Protein AF-A0AAX6NE74-F1 (afdb_monomer)

Solvent-accessible surface area (backbone atoms only — not comparable to full-atom values): 9054 Å² total; per-residue (Å²): 113,66,72,62,54,36,53,48,28,47,52,50,18,50,50,33,46,47,48,43,52,48,53,53,50,52,51,51,54,47,61,71,44,94,46,81,65,32,65,40,52,70,29,72,62,28,43,50,25,48,53,52,26,45,53,45,34,50,52,53,17,51,52,27,43,52,52,28,57,32,45,74,70,74,45,85,70,77,77,57,67,75,60,45,50,53,51,51,49,49,56,52,52,49,50,53,50,49,53,52,49,53,53,53,50,52,52,31,62,78,67,67,46,84,44,45,64,64,25,48,55,40,38,51,50,28,48,52,50,45,40,27,49,61,45,32,48,72,74,84,66,48,78,64,54,47,49,50,41,73,71,77,68,63,82,47,64,8,71,56,26,51,54,52,68,71,50,88,124

Foldseek 3Di:
DLVVQLVVLVCQLVVLVVVLVVLVVVLVVVCVPPDPVVVLCPDPLNVLLSVLLSLLSVVSSVVSVQCSVCSVVVHPDFDDLVVLVVVVVVLVVSVVSLVVSVVVLVVCVVVVPPSSVSSVVSNVNSVVSSCCAAFFPPPDCDPVSVVVCVPDDDTDGHPSNVSNVPNPD

Secondary structure (DSSP, 8-state):
-HHHHHHHHHHHHHHHHHHHHHHHHHHHHHHHS-STHHHHHTSHHHHHHHHHHHHHHHHHHHHHHHHHHHHHTT--SPPPHHHHHHHHHHHHHHHHHHHHHHHHHHHHHHTT-TTHHHHHHHHHHHHHHHHHHHTB--S---HHHHHHIIIII-SPBPHHHHHHHTS--

Sequence (169 aa):
MRKKIEKKYYRLFTGELSATIVFAAIWIMFLMRKSEINAFLTSYYSVYAFVLLEFVLLQGSLYWYLKLKQARKNSFSKLPDSTLRVFNIYKKLNLILFIIGAILLIIQVVTLRTEIFWYTMIYIFALIEYVNYFYIRLSYLSPEEMKEFRQLKGFKASKLAKELKDLKL

Structure (mmCIF, N/CA/C/O backbone):
data_AF-A0AAX6NE74-F1
#
_entry.id   AF-A0AAX6NE74-F1
#
loop_
_atom_site.group_PDB
_atom_site.id
_atom_site.type_symbol
_atom_site.label_atom_id
_atom_site.label_alt_id
_atom_site.label_comp_id
_atom_site.label_asym_id
_atom_site.label_entity_id
_atom_site.label_seq_id
_atom_site.pdbx_PDB_ins_code
_atom_site.Cartn_x
_atom_site.Cartn_y
_atom_site.Cartn_z
_atom_site.occupancy
_atom_site.B_iso_or_equiv
_atom_site.auth_seq_id
_atom_site.auth_comp_id
_atom_site.auth_asym_id
_atom_site.auth_atom_id
_atom_site.pdbx_PDB_model_num
ATOM 1 N N . MET A 1 1 ? -9.115 3.139 29.611 1.00 68.31 1 MET A N 1
ATOM 2 C CA . MET A 1 1 ? -8.918 2.379 28.348 1.00 68.31 1 MET A CA 1
ATOM 3 C C . MET A 1 1 ? -8.946 3.263 27.094 1.00 68.31 1 MET A C 1
ATOM 5 O O . MET A 1 1 ? -7.992 3.201 26.327 1.00 68.31 1 MET A O 1
ATOM 9 N N . ARG A 1 2 ? -9.940 4.154 26.920 1.00 75.31 2 ARG A N 1
ATOM 10 C CA . ARG A 1 2 ? -10.052 5.096 25.778 1.00 75.31 2 ARG A CA 1
ATOM 11 C C . ARG A 1 2 ? -8.763 5.838 25.406 1.00 75.31 2 ARG A C 1
AT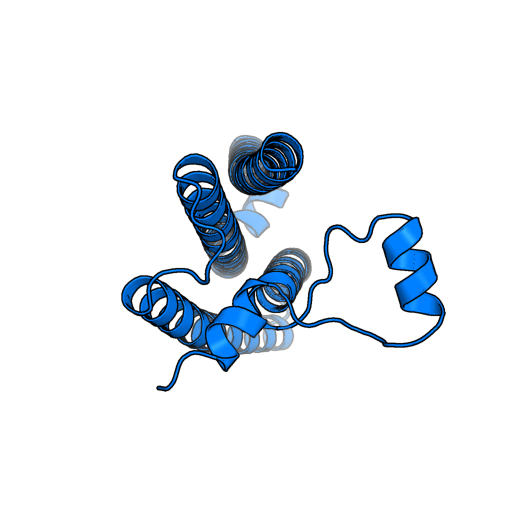OM 13 O O . ARG A 1 2 ? -8.309 5.713 24.278 1.00 75.31 2 ARG A O 1
ATOM 20 N N . LYS A 1 3 ? -8.141 6.547 26.360 1.00 80.75 3 LYS A N 1
ATOM 21 C CA . LYS A 1 3 ? -6.911 7.333 26.121 1.00 80.75 3 LYS A CA 1
ATOM 22 C C . LYS A 1 3 ? -5.758 6.490 25.545 1.00 80.75 3 LYS A C 1
ATOM 24 O O . LYS A 1 3 ? -4.987 6.986 24.732 1.00 80.75 3 LYS A O 1
ATOM 29 N N . LYS A 1 4 ? -5.653 5.206 25.925 1.00 84.19 4 LYS A N 1
ATOM 30 C CA . LYS A 1 4 ? -4.637 4.282 25.383 1.00 84.19 4 LYS A CA 1
ATOM 31 C C . LYS A 1 4 ? -4.933 3.920 23.919 1.00 84.19 4 LYS A C 1
ATOM 33 O O . LYS A 1 4 ? -4.018 3.927 23.101 1.00 84.19 4 LYS A O 1
ATOM 38 N N . ILE A 1 5 ? -6.199 3.647 23.585 1.00 84.38 5 ILE A N 1
ATOM 39 C CA . ILE A 1 5 ? -6.641 3.329 22.214 1.00 84.38 5 ILE A CA 1
ATOM 40 C C . ILE A 1 5 ? -6.489 4.544 21.297 1.00 84.38 5 ILE A C 1
ATOM 42 O O . ILE A 1 5 ? -5.950 4.418 20.202 1.00 84.38 5 ILE A O 1
ATOM 46 N N . GLU A 1 6 ? -6.902 5.721 21.762 1.00 87.38 6 GLU A N 1
ATOM 47 C CA . GLU A 1 6 ? -6.758 6.970 21.016 1.00 87.38 6 GLU A CA 1
ATOM 48 C C . GLU A 1 6 ? -5.285 7.269 20.714 1.00 87.38 6 GLU A C 1
ATOM 50 O O . GLU A 1 6 ? -4.929 7.494 19.561 1.00 87.38 6 GLU A O 1
ATOM 55 N N . LYS A 1 7 ? -4.403 7.167 21.721 1.00 87.44 7 LYS A N 1
ATOM 56 C CA . LYS A 1 7 ? -2.953 7.337 21.536 1.00 87.44 7 LYS A CA 1
ATOM 57 C C . LYS A 1 7 ? -2.381 6.328 20.536 1.00 87.44 7 LYS A C 1
ATOM 59 O O . LYS A 1 7 ? -1.498 6.683 19.760 1.00 87.44 7 LYS A O 1
ATOM 64 N N . LYS A 1 8 ? -2.880 5.085 20.535 1.00 87.94 8 LYS A N 1
ATOM 65 C CA . LYS A 1 8 ? -2.491 4.066 19.549 1.00 87.94 8 LYS A CA 1
ATOM 66 C C . LYS A 1 8 ? -2.921 4.472 18.137 1.00 87.94 8 LYS A C 1
ATOM 68 O O . LYS A 1 8 ? -2.074 4.487 17.258 1.00 87.94 8 LYS A O 1
ATOM 73 N N . TYR A 1 9 ? -4.187 4.830 17.916 1.00 89.94 9 TYR A N 1
ATOM 74 C CA . TYR A 1 9 ? -4.662 5.233 16.583 1.00 89.94 9 TYR A CA 1
ATOM 75 C C . TYR A 1 9 ? -4.017 6.518 16.086 1.00 89.94 9 TYR A C 1
ATOM 77 O O . TYR A 1 9 ? -3.717 6.607 14.904 1.00 89.94 9 TYR A O 1
ATOM 85 N N . TYR A 1 10 ? -3.737 7.465 16.981 1.00 89.25 10 TYR A N 1
ATOM 86 C CA . TYR A 1 10 ? -2.978 8.661 16.642 1.00 89.25 10 TYR A CA 1
ATOM 87 C C . TYR A 1 10 ? -1.584 8.305 16.128 1.00 89.25 10 TYR A C 1
ATOM 89 O O . TYR A 1 10 ? -1.230 8.729 15.040 1.00 89.25 10 TYR A O 1
ATOM 97 N N . ARG A 1 11 ? -0.835 7.464 16.858 1.00 90.12 11 ARG A N 1
ATOM 98 C CA . ARG A 1 11 ? 0.502 7.011 16.439 1.00 90.12 11 ARG A CA 1
ATOM 99 C C . ARG A 1 11 ? 0.492 6.289 15.097 1.00 90.12 11 ARG A C 1
ATOM 101 O O . ARG A 1 11 ? 1.399 6.506 14.305 1.00 90.12 11 ARG A O 1
ATOM 108 N N . LEU A 1 12 ? -0.508 5.438 14.866 1.00 90.00 12 LEU A N 1
ATOM 109 C CA . LEU A 1 12 ? -0.671 4.732 13.594 1.00 90.00 12 LEU A CA 1
ATOM 110 C C . LEU A 1 12 ? -0.930 5.732 12.467 1.00 90.00 12 LEU A C 1
ATOM 112 O O . LEU A 1 12 ? -0.141 5.808 11.541 1.00 90.00 12 LEU A O 1
ATOM 116 N N . PHE A 1 13 ? -1.952 6.579 12.606 1.00 89.69 13 PHE A N 1
ATOM 117 C CA . PHE A 1 13 ? -2.263 7.621 11.628 1.00 89.69 13 PHE A CA 1
ATOM 118 C C . PHE A 1 13 ? -1.052 8.503 11.298 1.00 89.69 13 PHE A C 1
ATOM 120 O O . PHE A 1 13 ? -0.722 8.681 10.130 1.00 89.69 13 PHE A O 1
ATOM 127 N N . THR A 1 14 ? -0.368 9.030 12.317 1.00 90.25 14 THR A N 1
ATOM 128 C CA . THR A 1 14 ? 0.804 9.881 12.098 1.00 90.25 14 THR A CA 1
ATOM 129 C C . THR A 1 14 ? 1.960 9.107 11.488 1.00 90.25 14 THR A C 1
ATOM 131 O O . THR A 1 14 ? 2.665 9.672 10.673 1.00 90.25 14 THR A O 1
ATOM 134 N N . GLY A 1 15 ? 2.156 7.836 11.849 1.00 90.00 15 GLY A N 1
ATOM 135 C CA . GLY A 1 15 ? 3.217 7.009 11.276 1.00 90.00 15 GLY A CA 1
ATOM 136 C C . GLY A 1 15 ? 3.041 6.817 9.771 1.00 90.00 15 GLY A C 1
ATOM 137 O O . GLY A 1 15 ? 3.970 7.074 9.016 1.00 90.00 15 GLY A O 1
ATOM 138 N N . GLU A 1 16 ? 1.833 6.456 9.339 1.00 90.00 16 GLU A N 1
ATOM 139 C CA . GLU A 1 16 ? 1.502 6.267 7.919 1.00 90.00 16 GLU A CA 1
ATOM 140 C C . GLU A 1 16 ? 1.570 7.572 7.125 1.00 90.00 16 GLU A C 1
ATOM 142 O O . GLU A 1 16 ? 2.138 7.626 6.033 1.00 90.00 16 GLU A O 1
ATOM 147 N N . LEU A 1 17 ? 1.032 8.657 7.692 1.00 92.38 17 LEU A N 1
ATOM 148 C CA . LEU A 1 17 ? 1.112 9.973 7.070 1.00 92.38 17 LEU A CA 1
ATOM 149 C C . LEU A 1 17 ? 2.563 10.460 6.976 1.00 92.38 17 LEU A C 1
ATOM 151 O O . LEU A 1 17 ? 2.963 11.005 5.953 1.00 92.38 17 LEU A O 1
ATOM 155 N N . SER A 1 18 ? 3.365 10.250 8.020 1.00 92.62 18 SER A N 1
ATOM 156 C CA . SER A 1 18 ? 4.789 10.572 7.989 1.00 92.62 18 SER A CA 1
ATOM 157 C C . SER A 1 18 ? 5.529 9.735 6.954 1.00 92.62 18 SER A C 1
ATOM 159 O O . SER A 1 18 ? 6.353 10.299 6.249 1.00 92.62 18 SER A O 1
ATOM 161 N N . ALA A 1 19 ? 5.226 8.441 6.814 1.00 92.31 19 ALA A N 1
ATOM 162 C CA . ALA A 1 19 ? 5.829 7.598 5.784 1.00 92.31 19 ALA A CA 1
ATOM 163 C C . ALA A 1 19 ? 5.529 8.139 4.377 1.00 92.31 19 ALA A C 1
ATOM 165 O O . ALA A 1 19 ? 6.463 8.388 3.625 1.00 92.31 19 ALA A O 1
ATOM 166 N N . THR A 1 20 ? 4.257 8.429 4.088 1.00 93.69 20 THR A N 1
ATOM 167 C CA . THR A 1 20 ? 3.787 9.074 2.842 1.00 93.69 20 THR A CA 1
ATOM 168 C C . THR A 1 20 ? 4.588 10.357 2.544 1.00 93.69 20 THR A C 1
ATOM 170 O O . THR A 1 20 ? 5.187 10.531 1.488 1.00 93.69 20 THR A O 1
ATOM 173 N N . ILE A 1 21 ? 4.676 11.269 3.521 1.00 95.50 21 ILE A N 1
ATOM 174 C CA . ILE A 1 21 ? 5.378 12.551 3.349 1.00 95.50 21 ILE A CA 1
ATOM 175 C C . ILE A 1 21 ? 6.884 12.347 3.158 1.00 95.50 21 ILE A C 1
ATOM 177 O O . ILE A 1 21 ? 7.493 13.011 2.323 1.00 95.50 21 ILE A O 1
ATOM 181 N N . VAL A 1 22 ? 7.500 11.458 3.938 1.00 96.12 22 VAL A N 1
ATOM 182 C CA . VAL A 1 22 ? 8.944 11.209 3.890 1.00 96.12 22 VAL A CA 1
ATOM 183 C C . VAL A 1 22 ? 9.333 10.539 2.579 1.00 96.12 22 VAL A C 1
ATOM 185 O O . VAL A 1 22 ? 10.320 10.954 1.981 1.00 96.12 22 VAL A O 1
ATOM 188 N N . PHE A 1 23 ? 8.566 9.562 2.094 1.00 94.56 23 PHE A N 1
ATOM 189 C CA . PHE A 1 23 ? 8.828 8.935 0.801 1.00 94.56 23 PHE A CA 1
ATOM 190 C C . PHE A 1 23 ? 8.696 9.938 -0.345 1.00 94.56 23 PHE A C 1
ATOM 192 O O . PHE A 1 23 ? 9.623 10.040 -1.148 1.00 94.56 23 PHE A O 1
ATOM 199 N N . ALA A 1 24 ? 7.646 10.764 -0.362 1.00 95.12 24 ALA A N 1
ATOM 200 C CA . ALA A 1 24 ? 7.516 11.864 -1.318 1.00 95.12 24 ALA A CA 1
ATOM 201 C C . ALA A 1 24 ? 8.667 12.880 -1.235 1.00 95.12 24 ALA A C 1
ATOM 203 O O . ALA A 1 24 ? 9.231 13.262 -2.261 1.00 95.12 24 ALA A O 1
ATOM 204 N N . ALA A 1 25 ? 9.065 13.294 -0.030 1.00 94.81 25 ALA A N 1
ATOM 205 C CA . ALA A 1 25 ? 10.164 14.237 0.159 1.00 94.81 25 ALA A CA 1
ATOM 206 C C . ALA A 1 25 ? 11.505 13.654 -0.309 1.00 94.81 25 ALA A C 1
ATOM 208 O O . ALA A 1 25 ? 12.257 14.327 -1.011 1.00 94.81 25 ALA A O 1
ATOM 209 N N . ILE A 1 26 ? 11.788 12.394 0.035 1.00 92.19 26 ILE A N 1
ATOM 210 C CA . ILE A 1 26 ? 12.984 11.674 -0.410 1.00 92.19 26 ILE A CA 1
ATOM 211 C C . ILE A 1 26 ? 12.978 11.540 -1.934 1.00 92.19 26 ILE A C 1
ATOM 213 O O . ILE A 1 26 ? 13.999 11.807 -2.564 1.00 92.19 26 ILE A O 1
ATOM 217 N N . TRP A 1 27 ? 11.838 11.188 -2.534 1.00 92.25 27 TRP A N 1
ATOM 218 C CA . TRP A 1 27 ? 11.687 11.091 -3.984 1.00 92.25 27 TRP A CA 1
ATOM 219 C C . TRP A 1 27 ? 12.034 12.413 -4.670 1.00 92.25 27 TRP A C 1
ATOM 221 O O . TRP A 1 27 ? 12.902 12.450 -5.539 1.00 92.25 27 TRP A O 1
ATOM 231 N N . ILE A 1 28 ? 11.428 13.519 -4.225 1.00 91.44 28 ILE A N 1
ATOM 232 C CA . ILE A 1 28 ? 11.697 14.866 -4.749 1.00 91.44 28 ILE A CA 1
ATOM 233 C C . ILE A 1 28 ? 13.167 15.248 -4.547 1.00 91.44 28 ILE A C 1
ATOM 235 O O . ILE A 1 28 ? 13.802 15.751 -5.472 1.00 91.44 28 ILE A O 1
ATOM 239 N N . MET A 1 29 ? 13.735 14.976 -3.372 1.00 90.88 29 MET A N 1
ATOM 240 C CA . MET A 1 29 ? 15.140 15.262 -3.081 1.00 90.88 29 MET A CA 1
ATOM 241 C C . MET A 1 29 ? 16.078 14.515 -4.039 1.00 90.88 29 MET A C 1
ATOM 243 O O . MET A 1 29 ? 17.037 15.108 -4.538 1.00 90.88 29 MET A O 1
ATOM 247 N N . PHE A 1 30 ? 15.798 13.241 -4.339 1.00 87.81 30 PHE A N 1
ATOM 248 C CA . PHE A 1 30 ? 16.553 12.501 -5.347 1.00 87.81 30 PHE A CA 1
ATOM 249 C C . PHE A 1 30 ? 16.391 13.129 -6.732 1.00 87.81 30 PHE A C 1
ATOM 251 O O . PHE A 1 30 ? 17.403 13.395 -7.367 1.00 87.81 30 PHE A O 1
ATOM 258 N N . LEU A 1 31 ? 15.170 13.475 -7.154 1.00 87.75 31 LEU A N 1
ATOM 259 C CA . LEU A 1 31 ? 14.932 14.142 -8.441 1.00 87.75 31 LEU A CA 1
ATOM 260 C C . LEU A 1 31 ? 15.691 15.472 -8.585 1.00 87.75 31 LEU A C 1
ATOM 262 O O . LEU A 1 31 ? 16.179 15.790 -9.669 1.00 87.75 31 LEU A O 1
ATOM 266 N N . MET A 1 32 ? 15.829 16.244 -7.505 1.00 87.56 32 MET A N 1
ATOM 267 C CA . MET A 1 32 ? 16.594 17.498 -7.507 1.00 87.56 32 MET A CA 1
ATOM 268 C C . MET A 1 32 ? 18.105 17.268 -7.632 1.00 87.56 32 MET A C 1
ATOM 270 O O . MET A 1 32 ? 18.828 18.117 -8.159 1.00 87.56 32 MET A O 1
ATOM 274 N N . ARG A 1 33 ? 18.604 16.117 -7.174 1.00 84.31 33 ARG A N 1
ATOM 275 C CA . ARG A 1 33 ? 20.017 15.759 -7.282 1.00 84.31 33 ARG A CA 1
ATOM 276 C C . ARG A 1 33 ? 20.297 15.250 -8.689 1.00 84.31 33 ARG A C 1
ATOM 278 O O . ARG A 1 33 ? 19.961 14.113 -8.981 1.00 84.31 33 ARG A O 1
ATOM 285 N N . LYS A 1 34 ? 20.941 16.046 -9.551 1.00 70.00 34 LYS A N 1
ATOM 286 C CA . LYS A 1 34 ? 21.367 15.626 -10.905 1.00 70.00 34 LYS A CA 1
ATOM 287 C C . LYS A 1 34 ? 22.304 14.411 -10.838 1.00 70.00 34 LYS A C 1
ATOM 289 O O . LYS A 1 34 ? 23.518 14.554 -10.753 1.00 70.00 34 LYS A O 1
ATOM 294 N N . SER A 1 35 ? 21.722 13.220 -10.831 1.00 78.44 35 SER A N 1
ATOM 295 C CA . SER A 1 35 ? 22.405 11.939 -10.683 1.00 78.44 35 SER A CA 1
ATOM 296 C C . SER A 1 35 ? 21.823 10.936 -11.670 1.00 78.44 35 SER A C 1
ATOM 298 O O . SER A 1 35 ? 20.673 11.078 -12.082 1.00 78.44 35 SER A O 1
ATOM 300 N N . GLU A 1 36 ? 22.594 9.912 -12.035 1.00 76.81 36 GLU A N 1
ATOM 301 C CA . GLU A 1 36 ? 22.141 8.854 -12.954 1.00 76.81 36 GLU A CA 1
ATOM 302 C C . GLU A 1 36 ? 20.883 8.136 -12.444 1.00 76.81 36 GLU A C 1
ATOM 304 O O . GLU A 1 36 ? 20.045 7.692 -13.224 1.00 76.81 36 GLU A O 1
ATOM 309 N N . ILE A 1 37 ? 20.688 8.131 -11.121 1.00 78.56 37 ILE A N 1
ATOM 310 C CA . ILE A 1 37 ? 19.498 7.596 -10.455 1.00 78.56 37 ILE A CA 1
ATOM 311 C C . ILE A 1 37 ? 18.216 8.293 -10.933 1.00 78.56 37 ILE A C 1
ATOM 313 O O . ILE A 1 37 ? 17.166 7.654 -11.007 1.00 78.56 37 ILE A O 1
ATOM 317 N N . ASN A 1 38 ? 18.284 9.569 -11.324 1.00 82.31 38 ASN A N 1
ATOM 318 C CA . ASN A 1 38 ? 17.108 10.313 -11.770 1.00 82.31 38 ASN A CA 1
ATOM 319 C C . ASN A 1 38 ? 16.490 9.703 -13.016 1.00 82.31 38 ASN A C 1
ATOM 321 O O . ASN A 1 38 ? 15.271 9.677 -13.102 1.00 82.31 38 ASN A O 1
ATOM 325 N N . ALA A 1 39 ? 17.301 9.180 -13.939 1.00 82.62 39 ALA A N 1
ATOM 326 C CA . ALA A 1 39 ? 16.791 8.533 -15.144 1.00 82.62 39 ALA A CA 1
ATOM 327 C C . ALA A 1 39 ? 15.925 7.307 -14.802 1.00 82.62 39 ALA A C 1
ATOM 329 O O . ALA A 1 39 ? 14.901 7.072 -15.440 1.00 82.62 39 ALA A O 1
ATOM 330 N N . PHE A 1 40 ? 16.285 6.564 -13.749 1.00 84.88 40 PHE A N 1
ATOM 331 C CA . PHE A 1 40 ? 15.490 5.430 -13.278 1.00 84.88 40 PHE A CA 1
ATOM 332 C C . PHE A 1 40 ? 14.232 5.878 -12.529 1.00 84.88 40 PHE A C 1
ATOM 334 O O . PHE A 1 40 ? 13.169 5.290 -12.732 1.00 84.88 40 PHE A O 1
ATOM 341 N N . LEU A 1 41 ? 14.327 6.913 -11.686 1.00 84.69 41 LEU A N 1
ATOM 342 C CA . LEU A 1 41 ? 13.204 7.414 -10.883 1.00 84.69 41 LEU A CA 1
ATOM 343 C C . LEU A 1 41 ? 12.145 8.139 -11.721 1.00 84.69 41 LEU A C 1
ATOM 345 O O . LEU A 1 41 ? 10.961 8.014 -11.433 1.00 84.69 41 LEU A O 1
ATOM 349 N N . THR A 1 42 ? 12.535 8.873 -12.764 1.00 88.00 42 THR A N 1
ATOM 350 C CA . THR A 1 42 ? 11.587 9.573 -13.650 1.00 88.00 42 THR A CA 1
ATOM 351 C C . THR A 1 42 ? 10.964 8.668 -14.707 1.00 88.00 42 THR A C 1
ATOM 353 O O . THR A 1 42 ? 10.055 9.105 -15.413 1.00 88.00 42 THR A O 1
ATOM 356 N N . SER A 1 43 ? 11.420 7.416 -14.824 1.00 91.44 43 SER A N 1
ATOM 357 C CA . SER A 1 43 ? 10.811 6.454 -15.739 1.00 91.44 43 SER A CA 1
ATOM 358 C C . SER A 1 43 ? 9.327 6.268 -15.419 1.00 91.44 43 SER A C 1
ATOM 360 O O . SER A 1 43 ? 8.907 6.246 -14.258 1.00 91.44 43 SER A O 1
ATOM 362 N N . TYR A 1 44 ? 8.525 6.084 -16.468 1.00 92.75 44 TYR A N 1
ATOM 363 C CA . TYR A 1 44 ? 7.094 5.810 -16.341 1.00 92.75 44 TYR A CA 1
ATOM 364 C C . TYR A 1 44 ? 6.813 4.649 -15.368 1.00 92.75 44 TYR A C 1
ATOM 366 O O . TYR A 1 44 ? 5.898 4.737 -14.549 1.00 92.75 44 TYR A O 1
ATOM 374 N N . TYR A 1 45 ? 7.635 3.596 -15.414 1.00 94.69 45 TYR A N 1
ATOM 375 C CA . TYR A 1 45 ? 7.513 2.440 -14.533 1.00 94.69 45 TYR A CA 1
ATOM 376 C C . TYR A 1 45 ? 7.714 2.829 -13.066 1.00 94.69 45 TYR A C 1
ATOM 378 O O . TYR A 1 45 ? 6.837 2.584 -12.236 1.00 94.69 45 TYR A O 1
ATOM 386 N N . SER A 1 46 ? 8.844 3.451 -12.729 1.00 93.19 46 SER A N 1
ATOM 387 C CA . SER A 1 46 ? 9.163 3.817 -11.344 1.00 93.19 46 SER A CA 1
ATOM 388 C C . SER A 1 46 ? 8.153 4.804 -10.764 1.00 93.19 46 SER A C 1
ATOM 390 O O . SER A 1 46 ? 7.715 4.625 -9.629 1.00 93.19 46 SER A O 1
ATOM 392 N N . VAL A 1 47 ? 7.716 5.792 -11.555 1.00 95.56 47 VAL A N 1
ATOM 393 C CA . VAL A 1 47 ? 6.660 6.733 -11.151 1.00 95.56 47 VAL A CA 1
ATOM 394 C C . VAL A 1 47 ? 5.351 5.997 -10.879 1.00 95.56 47 VAL A C 1
ATOM 396 O O . VAL A 1 47 ? 4.700 6.268 -9.873 1.00 95.56 47 VAL A O 1
ATOM 399 N N . TYR A 1 48 ? 4.977 5.032 -11.722 1.00 97.38 48 TYR A N 1
ATOM 400 C CA . TYR A 1 48 ? 3.787 4.216 -11.500 1.00 97.38 48 TYR A CA 1
ATOM 401 C C . TYR A 1 48 ? 3.849 3.457 -10.167 1.00 97.38 48 TYR A C 1
ATOM 403 O O . TYR A 1 48 ? 2.915 3.538 -9.369 1.00 97.38 48 TYR A O 1
ATOM 411 N N . ALA A 1 49 ? 4.951 2.744 -9.906 1.00 97.12 49 ALA A N 1
ATOM 412 C CA . ALA A 1 49 ? 5.122 1.995 -8.661 1.00 97.12 49 ALA A CA 1
ATOM 413 C C . ALA A 1 49 ? 5.102 2.921 -7.437 1.00 97.12 49 ALA A C 1
ATOM 415 O O . ALA A 1 49 ? 4.479 2.594 -6.426 1.00 97.12 49 ALA A O 1
ATOM 416 N N . PHE A 1 50 ? 5.735 4.090 -7.544 1.00 96.94 50 PHE A N 1
ATOM 417 C CA . PHE A 1 50 ? 5.764 5.092 -6.485 1.00 96.94 50 PHE A CA 1
ATOM 418 C C . PHE A 1 50 ? 4.369 5.651 -6.181 1.00 96.94 50 PHE A C 1
ATOM 420 O O . PHE A 1 50 ? 3.941 5.653 -5.030 1.00 96.94 50 PHE A O 1
ATOM 427 N N . VAL A 1 51 ? 3.612 6.045 -7.208 1.00 97.62 51 VAL A N 1
ATOM 428 C CA . VAL A 1 51 ? 2.232 6.523 -7.039 1.00 97.62 51 VAL A CA 1
ATOM 429 C C . VAL A 1 51 ? 1.343 5.433 -6.440 1.00 97.62 51 VAL A C 1
ATOM 431 O O . VAL A 1 51 ? 0.519 5.729 -5.577 1.00 97.62 51 VAL A O 1
ATOM 434 N N . LEU A 1 52 ? 1.516 4.173 -6.851 1.00 98.19 52 LEU A N 1
ATOM 435 C CA . LEU A 1 52 ? 0.785 3.046 -6.272 1.00 98.19 52 LEU A CA 1
ATOM 436 C C . LEU A 1 52 ? 1.102 2.865 -4.778 1.00 98.19 52 LEU A C 1
ATOM 438 O O . LEU A 1 52 ? 0.178 2.676 -3.986 1.00 98.19 52 LEU A O 1
ATOM 442 N N . LEU A 1 53 ? 2.377 2.961 -4.385 1.00 97.81 53 LEU A N 1
ATOM 443 C CA . LEU A 1 53 ? 2.798 2.913 -2.982 1.00 97.81 53 LEU A CA 1
ATOM 444 C C . LEU A 1 53 ? 2.143 4.032 -2.161 1.00 97.81 53 LEU A C 1
ATOM 446 O O . LEU A 1 53 ? 1.471 3.752 -1.169 1.00 97.81 53 LEU A O 1
ATOM 450 N N . GLU A 1 54 ? 2.296 5.284 -2.597 1.00 97.75 54 GLU A N 1
ATOM 451 C CA . GLU A 1 54 ? 1.724 6.459 -1.927 1.00 97.75 54 GLU A CA 1
ATOM 452 C C . GLU A 1 54 ? 0.200 6.354 -1.809 1.00 97.75 54 GLU A C 1
ATOM 454 O O . GLU A 1 54 ? -0.385 6.636 -0.762 1.00 97.75 54 GLU A O 1
ATOM 459 N N . PHE A 1 55 ? -0.463 5.870 -2.861 1.00 97.75 55 PHE A N 1
ATOM 460 C CA . PHE A 1 55 ? -1.906 5.666 -2.861 1.00 97.75 55 PHE A CA 1
ATOM 461 C C . PHE A 1 55 ? -2.352 4.661 -1.790 1.00 97.75 55 PHE A C 1
ATOM 463 O O . PHE A 1 55 ? -3.332 4.910 -1.084 1.00 97.75 55 PHE A O 1
ATOM 470 N N . VAL A 1 56 ? -1.627 3.552 -1.617 1.00 96.88 56 VAL A N 1
ATOM 471 C CA . VAL A 1 56 ? -1.916 2.556 -0.573 1.00 96.88 56 VAL A CA 1
ATOM 472 C C . VAL A 1 56 ? -1.640 3.117 0.829 1.00 96.88 56 VAL A C 1
ATOM 474 O O . VAL A 1 56 ? -2.476 2.948 1.722 1.00 96.88 56 VAL A O 1
ATOM 477 N N . LEU A 1 57 ? -0.527 3.832 1.030 1.00 95.44 57 LEU A N 1
ATOM 478 C CA . LEU A 1 57 ? -0.194 4.456 2.319 1.00 95.44 57 LEU A CA 1
ATOM 479 C C . LEU A 1 57 ? -1.237 5.502 2.737 1.00 95.44 57 LEU A C 1
ATOM 481 O O . LEU A 1 57 ? -1.693 5.513 3.884 1.00 95.44 57 LEU A O 1
ATOM 485 N N . LEU A 1 58 ? -1.704 6.328 1.796 1.00 96.19 58 LEU A N 1
ATOM 486 C CA . LEU A 1 58 ? -2.769 7.303 2.036 1.00 96.19 58 LEU A CA 1
ATOM 487 C C . LEU A 1 58 ? -4.084 6.638 2.456 1.00 96.19 58 LEU A C 1
ATOM 489 O O . LEU A 1 58 ? -4.763 7.140 3.356 1.00 96.19 58 LEU A O 1
ATOM 493 N N . GLN A 1 59 ? -4.443 5.494 1.866 1.00 96.06 59 GLN A N 1
ATOM 494 C CA . GLN A 1 59 ? -5.618 4.725 2.293 1.00 96.06 59 GLN A CA 1
ATOM 495 C C . GLN A 1 59 ? -5.457 4.197 3.725 1.00 96.06 59 GLN A C 1
ATOM 497 O O . GLN A 1 59 ? -6.402 4.266 4.519 1.00 96.06 59 GLN A O 1
ATOM 502 N N . GLY A 1 60 ? -4.264 3.710 4.073 1.00 94.12 60 GLY A N 1
ATOM 503 C CA . GLY A 1 60 ? -3.921 3.280 5.426 1.00 94.12 60 GLY A CA 1
ATOM 504 C C . GLY A 1 60 ? -4.032 4.407 6.453 1.00 94.12 60 GLY A C 1
ATOM 505 O O . GLY A 1 60 ? -4.711 4.276 7.478 1.00 94.12 60 GLY A O 1
ATOM 506 N N . SER A 1 61 ? -3.444 5.557 6.129 1.00 94.25 61 SER A N 1
ATOM 507 C CA . SER A 1 61 ? -3.533 6.788 6.914 1.00 94.25 61 SER A CA 1
ATOM 508 C C . SER A 1 61 ? -4.988 7.232 7.108 1.00 94.25 61 SER A C 1
ATOM 510 O O . SER A 1 61 ? -5.436 7.433 8.243 1.00 94.25 61 SER A O 1
ATOM 512 N N . LEU A 1 62 ? -5.780 7.281 6.031 1.00 95.06 62 LEU A N 1
ATOM 513 C CA . LEU A 1 62 ? -7.201 7.629 6.084 1.00 95.06 62 LEU A CA 1
AT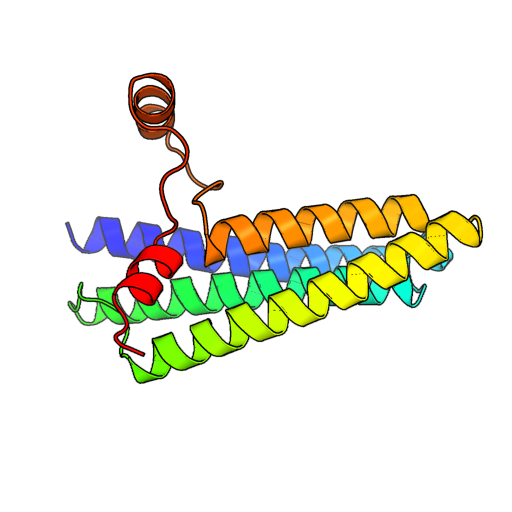OM 514 C C . LEU A 1 62 ? -7.989 6.672 6.989 1.00 95.06 62 LEU A C 1
ATOM 516 O O . LEU A 1 62 ? -8.801 7.118 7.804 1.00 95.06 62 LEU A O 1
ATOM 520 N N . TYR A 1 63 ? -7.736 5.364 6.896 1.00 94.50 63 TYR A N 1
ATOM 521 C CA . TYR A 1 63 ? -8.379 4.376 7.760 1.00 94.50 63 TYR A CA 1
ATOM 522 C C . TYR A 1 63 ? -8.092 4.654 9.243 1.00 94.50 63 TYR A C 1
ATOM 524 O O . TYR A 1 63 ? -9.021 4.740 10.057 1.00 94.50 63 TYR A O 1
ATOM 532 N N . TRP A 1 64 ? -6.824 4.859 9.612 1.00 93.69 64 TRP A N 1
ATOM 533 C CA . TRP A 1 64 ? -6.449 5.133 11.001 1.00 93.69 64 TRP A CA 1
ATOM 534 C C . TRP A 1 64 ? -6.963 6.479 11.506 1.00 93.69 64 TRP A C 1
ATOM 536 O O . TRP A 1 64 ? -7.403 6.564 12.657 1.00 93.69 64 TRP A O 1
ATOM 546 N N . TYR A 1 65 ? -6.994 7.502 10.651 1.00 94.06 65 TYR A N 1
ATOM 547 C CA . TYR A 1 65 ? -7.619 8.787 10.956 1.00 94.06 65 TYR A CA 1
ATOM 548 C C . TYR A 1 65 ? -9.106 8.628 11.298 1.00 94.06 65 TYR A C 1
ATOM 550 O O . TYR A 1 65 ? -9.583 9.155 12.308 1.00 94.06 65 TYR A O 1
ATOM 558 N N . LEU A 1 66 ? -9.847 7.853 10.504 1.00 92.75 66 LEU A N 1
ATOM 559 C CA . LEU A 1 66 ? -11.267 7.602 10.747 1.00 92.75 66 LEU A CA 1
ATOM 560 C C . LEU A 1 66 ? -11.486 6.838 12.058 1.00 92.75 66 LEU A C 1
ATOM 562 O O . LEU A 1 66 ? -12.359 7.216 12.844 1.00 92.75 66 LEU A O 1
ATOM 566 N N . LYS A 1 67 ? -10.653 5.832 12.363 1.00 90.75 67 LYS A N 1
ATOM 567 C CA . LYS A 1 67 ? -10.691 5.136 13.664 1.00 90.75 67 LYS A CA 1
ATOM 568 C C . LYS A 1 67 ? -10.341 6.063 14.830 1.00 90.75 67 LYS A C 1
ATOM 570 O O . LYS A 1 67 ? -10.963 5.959 15.888 1.00 90.75 67 LYS A O 1
ATOM 575 N N . LEU A 1 68 ? -9.394 6.985 14.658 1.00 90.19 68 LEU A N 1
ATOM 576 C CA . LEU A 1 68 ? -9.064 8.003 15.658 1.00 90.19 68 LEU A CA 1
ATOM 577 C C . LEU A 1 68 ? -10.256 8.937 15.913 1.00 90.19 68 LEU A C 1
ATOM 579 O O . LEU A 1 68 ? -10.631 9.157 17.067 1.00 90.19 68 LEU A O 1
ATOM 583 N N . LYS A 1 69 ? -10.892 9.440 14.848 1.00 89.56 69 LYS A N 1
ATOM 584 C CA . LYS A 1 69 ? -12.096 10.281 14.928 1.00 89.56 69 LYS A CA 1
ATOM 585 C C . LYS A 1 69 ? -13.233 9.556 15.652 1.00 89.56 69 LYS A C 1
ATOM 587 O O . LYS A 1 69 ? -13.923 10.163 16.469 1.00 89.56 69 LYS A O 1
ATOM 592 N N . GLN A 1 70 ? -13.393 8.259 15.399 1.00 88.50 70 GLN A N 1
ATOM 593 C CA . GLN A 1 70 ? -14.379 7.412 16.066 1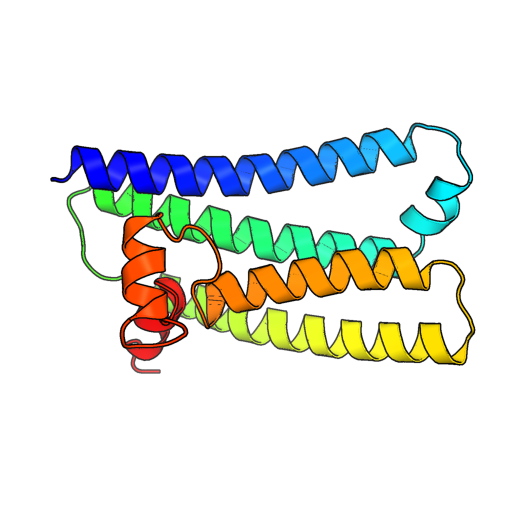.00 88.50 70 GLN A CA 1
ATOM 594 C C . GLN A 1 70 ? -14.092 7.260 17.570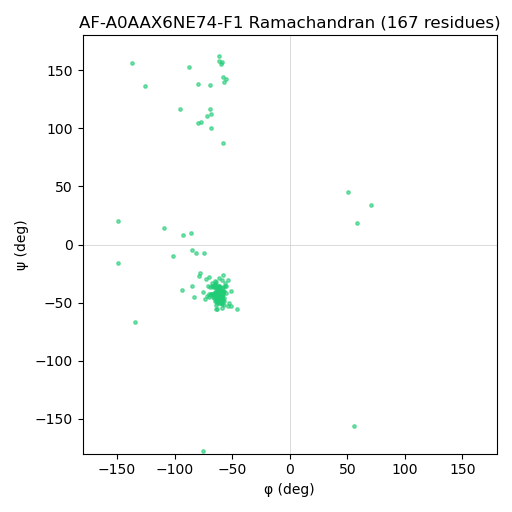 1.00 88.50 70 GLN A C 1
ATOM 596 O O . GLN A 1 70 ? -14.969 7.506 18.400 1.00 88.50 70 GLN A O 1
ATOM 601 N N . ALA A 1 71 ? -12.839 6.949 17.925 1.00 86.81 71 ALA A N 1
ATOM 602 C CA . ALA A 1 71 ? -12.404 6.787 19.312 1.00 86.81 71 ALA A CA 1
ATOM 603 C C . ALA A 1 71 ? -12.588 8.073 20.139 1.00 86.81 71 ALA A C 1
ATOM 605 O O . ALA A 1 71 ? -12.984 8.003 21.304 1.00 86.81 71 ALA A O 1
ATOM 606 N N . ARG A 1 72 ? -12.367 9.245 19.527 1.00 85.62 72 ARG A N 1
ATOM 607 C CA . ARG A 1 72 ? -12.626 10.560 20.143 1.00 85.62 72 ARG A CA 1
ATOM 608 C C . ARG A 1 72 ? -14.107 10.807 20.426 1.00 85.62 72 ARG A C 1
ATOM 610 O O . ARG A 1 72 ? -14.435 11.449 21.416 1.00 85.62 72 ARG A O 1
ATOM 617 N N . LYS A 1 73 ? -15.000 10.250 19.602 1.00 85.38 73 LYS A N 1
ATOM 618 C CA . LYS A 1 73 ? -16.461 10.307 19.778 1.00 85.38 73 LYS A CA 1
ATOM 619 C C . LYS A 1 73 ? -17.022 9.204 20.691 1.00 85.38 73 LYS A C 1
ATOM 621 O O . LYS A 1 73 ? -18.233 9.036 20.747 1.00 85.38 73 LYS A O 1
ATOM 626 N N . ASN A 1 74 ? -16.174 8.440 21.389 1.00 77.94 74 ASN A N 1
ATOM 627 C CA . ASN A 1 74 ? -16.559 7.277 22.210 1.00 77.94 74 ASN A CA 1
ATOM 628 C C . ASN A 1 74 ? -17.285 6.153 21.452 1.00 77.94 74 ASN A C 1
ATOM 630 O O . ASN A 1 74 ? -17.899 5.288 22.071 1.00 77.94 74 ASN A O 1
ATOM 634 N N . SER A 1 75 ? -17.188 6.120 20.124 1.00 74.44 75 SER A N 1
ATOM 635 C CA . SER A 1 75 ? -17.706 5.014 19.327 1.00 74.44 75 SER A CA 1
ATOM 636 C C . SER A 1 75 ? -16.556 4.036 19.070 1.00 74.44 75 SER A C 1
ATOM 638 O O . SER A 1 75 ? -15.538 4.377 18.470 1.00 74.44 75 SER A O 1
ATOM 640 N N . PHE A 1 76 ? -16.681 2.816 19.590 1.00 70.25 76 PHE A N 1
ATOM 641 C CA . PHE A 1 76 ? -15.693 1.743 19.400 1.00 70.25 76 PHE A CA 1
ATOM 642 C C . PHE A 1 76 ? -16.211 0.625 18.490 1.00 70.25 76 PHE A C 1
ATOM 644 O O . PHE A 1 76 ? -15.618 -0.452 18.424 1.00 70.25 76 PHE A O 1
ATOM 651 N N . SER A 1 77 ? -17.310 0.887 17.783 1.00 75.94 77 SER A N 1
ATOM 652 C CA . SER A 1 77 ? -17.909 -0.014 16.806 1.00 75.94 77 SER A CA 1
ATOM 653 C C . SER A 1 77 ? -17.113 -0.040 15.490 1.00 75.94 77 SER A C 1
ATOM 655 O O . SER A 1 77 ? -16.044 0.571 15.352 1.00 75.94 77 SER A O 1
ATOM 657 N N . LYS A 1 78 ? -17.612 -0.794 14.509 1.00 78.75 78 LYS A N 1
ATOM 658 C CA . LYS A 1 78 ? -17.102 -0.775 13.129 1.00 78.75 78 LYS A CA 1
ATOM 659 C C . LYS A 1 78 ? -17.268 0.617 12.520 1.00 78.75 78 LYS A C 1
ATOM 661 O O . LYS A 1 78 ? -18.079 1.408 13.011 1.00 78.75 78 LYS A O 1
ATOM 666 N N . LEU A 1 79 ? -16.478 0.937 11.495 1.00 85.62 79 LEU A N 1
ATOM 667 C CA . LEU A 1 79 ? -16.750 2.128 10.689 1.00 85.62 79 LEU A CA 1
ATOM 668 C C . LEU A 1 79 ? -18.149 2.034 10.048 1.00 85.62 79 LEU A C 1
ATOM 670 O O . LEU A 1 79 ? -18.648 0.924 9.864 1.00 85.62 79 LEU A O 1
ATOM 674 N N . PRO A 1 80 ? -18.787 3.170 9.712 1.00 87.12 80 PRO A N 1
ATOM 675 C CA . PRO A 1 80 ? -20.067 3.161 9.010 1.00 87.12 80 PRO A CA 1
ATOM 676 C C . PRO A 1 80 ? -19.990 2.358 7.707 1.00 87.12 80 PRO A C 1
ATOM 678 O O . PRO A 1 80 ? -18.999 2.457 6.979 1.00 87.12 80 PRO A O 1
ATOM 681 N N . ASP A 1 81 ? -21.056 1.634 7.369 1.00 86.81 81 ASP A N 1
ATOM 682 C CA . ASP A 1 81 ? -21.104 0.784 6.173 1.00 86.81 81 ASP A CA 1
ATOM 683 C C . ASP A 1 81 ? -20.802 1.561 4.885 1.00 86.81 81 ASP A C 1
ATOM 685 O O . ASP A 1 81 ? -20.116 1.051 4.004 1.00 86.81 81 ASP A O 1
ATOM 689 N N . SER A 1 82 ? -21.232 2.824 4.786 1.00 87.69 82 SER A N 1
ATOM 690 C CA . SER A 1 82 ? -20.905 3.702 3.653 1.00 87.69 82 SER A CA 1
ATOM 691 C C . SER A 1 82 ? -19.396 3.902 3.487 1.00 87.69 82 SER A C 1
ATOM 693 O O . SER A 1 82 ? -18.874 3.819 2.379 1.00 87.69 82 SER A O 1
ATOM 695 N N . THR A 1 83 ? -18.673 4.099 4.590 1.00 91.12 83 THR A N 1
ATOM 696 C CA . THR A 1 83 ? -17.211 4.209 4.601 1.00 91.12 83 THR A CA 1
ATOM 697 C C . THR A 1 83 ? -16.552 2.875 4.253 1.00 91.12 83 THR A C 1
ATOM 699 O O . THR A 1 83 ? -15.612 2.840 3.463 1.00 91.12 83 THR A O 1
ATOM 702 N N . LEU A 1 84 ? -17.057 1.763 4.792 1.00 91.25 84 LEU A N 1
ATOM 703 C CA . LEU A 1 84 ? -16.530 0.431 4.483 1.00 91.25 84 LEU A CA 1
ATOM 704 C C . LEU A 1 84 ? -16.740 0.046 3.013 1.00 91.25 84 LEU A C 1
ATOM 706 O O . LEU A 1 84 ? -15.856 -0.570 2.422 1.00 91.25 84 LEU A O 1
ATOM 710 N N . ARG A 1 85 ? -17.842 0.470 2.382 1.00 92.06 85 ARG A N 1
ATOM 711 C CA . ARG A 1 85 ? -18.048 0.307 0.933 1.00 92.06 85 ARG A CA 1
ATOM 712 C C . ARG A 1 85 ? -16.983 1.039 0.119 1.00 92.06 85 ARG A C 1
ATOM 714 O O . ARG A 1 85 ? -16.477 0.462 -0.838 1.00 92.06 85 ARG A O 1
ATOM 721 N N . VAL A 1 86 ? -16.589 2.252 0.519 1.00 94.06 86 VAL A N 1
ATOM 722 C CA . VAL A 1 86 ? -15.487 2.987 -0.133 1.00 94.06 86 VAL A CA 1
ATOM 723 C C . VAL A 1 86 ? -14.174 2.210 -0.013 1.00 94.06 86 VAL A C 1
ATOM 725 O O . VAL A 1 86 ? -13.494 2.005 -1.015 1.00 94.06 86 VAL A O 1
ATOM 728 N N . PHE A 1 87 ? -13.848 1.676 1.168 1.00 94.94 87 PHE A N 1
ATOM 729 C CA . PHE A 1 87 ? -12.666 0.819 1.320 1.00 94.94 87 PHE A CA 1
ATOM 730 C C . PHE A 1 87 ? -12.764 -0.484 0.521 1.00 94.94 87 PHE A C 1
ATOM 732 O O . PHE A 1 87 ? -11.755 -0.962 0.011 1.00 94.94 87 PHE A O 1
ATOM 739 N N . ASN A 1 88 ? -13.956 -1.052 0.346 1.00 93.62 88 ASN A N 1
ATOM 740 C CA . ASN A 1 88 ? -14.137 -2.208 -0.528 1.00 93.62 88 ASN A CA 1
ATOM 741 C C . ASN A 1 88 ? -13.889 -1.857 -2.007 1.00 93.62 88 ASN A C 1
ATOM 743 O O . ASN A 1 88 ? -13.303 -2.654 -2.738 1.00 93.62 88 ASN A O 1
ATOM 747 N N . ILE A 1 89 ? -14.285 -0.658 -2.446 1.00 95.31 89 ILE A N 1
ATOM 748 C CA . ILE A 1 89 ? -13.945 -0.145 -3.781 1.00 95.31 89 ILE A CA 1
ATOM 749 C C . ILE A 1 89 ? -12.429 0.024 -3.897 1.00 95.31 89 ILE A C 1
ATOM 751 O O . ILE A 1 89 ? -11.852 -0.497 -4.848 1.00 95.31 89 ILE A O 1
ATOM 755 N N . TYR A 1 90 ? -11.764 0.638 -2.909 1.00 96.00 90 TYR A N 1
ATOM 756 C CA . TYR A 1 90 ? -10.299 0.733 -2.890 1.00 96.00 90 TYR A CA 1
ATOM 757 C C . TYR A 1 90 ? -9.626 -0.637 -2.942 1.00 96.00 90 TYR A C 1
ATOM 759 O O . TYR A 1 90 ? -8.671 -0.813 -3.690 1.00 96.00 90 TYR A O 1
ATOM 767 N N . LYS A 1 91 ? -10.160 -1.642 -2.239 1.00 95.56 91 LYS A N 1
ATOM 768 C CA . LYS A 1 91 ? -9.639 -3.013 -2.285 1.00 95.56 91 LYS A CA 1
ATOM 769 C C . LYS A 1 91 ? -9.622 -3.574 -3.710 1.00 95.56 91 LYS A C 1
ATOM 771 O O . LYS A 1 91 ? -8.621 -4.176 -4.100 1.00 95.56 91 LYS A O 1
ATOM 776 N N . LYS A 1 92 ? -10.717 -3.389 -4.457 1.00 95.94 92 LYS A N 1
ATOM 777 C CA . LYS A 1 92 ? -10.858 -3.840 -5.853 1.00 95.94 92 LYS A CA 1
ATOM 778 C C . LYS A 1 92 ? -10.004 -3.009 -6.808 1.00 95.94 92 LYS A C 1
ATOM 780 O O . LYS A 1 92 ? -9.321 -3.577 -7.650 1.00 95.94 92 LYS A O 1
ATOM 785 N N . LEU A 1 93 ? -10.008 -1.686 -6.647 1.00 97.50 93 LEU A N 1
ATOM 786 C CA . LEU A 1 93 ? -9.200 -0.772 -7.450 1.00 97.50 93 LEU A CA 1
ATOM 787 C C . LEU A 1 93 ? -7.709 -1.085 -7.305 1.00 97.50 93 LEU A C 1
ATOM 789 O O . LEU A 1 93 ? -7.025 -1.242 -8.308 1.00 97.50 93 LEU A O 1
ATOM 793 N N . ASN A 1 94 ? -7.222 -1.262 -6.075 1.00 97.44 94 ASN A N 1
ATOM 794 C CA . ASN A 1 94 ? -5.838 -1.652 -5.822 1.00 97.44 94 ASN A CA 1
ATOM 795 C C . ASN A 1 94 ? -5.503 -2.978 -6.504 1.00 97.44 94 ASN A C 1
ATOM 797 O O . ASN A 1 94 ? -4.448 -3.077 -7.110 1.00 97.44 94 ASN A O 1
ATOM 801 N N . LEU A 1 95 ? -6.391 -3.979 -6.459 1.00 97.19 95 LEU A N 1
ATOM 802 C CA . LEU A 1 95 ? -6.150 -5.252 -7.144 1.00 97.19 95 LEU A CA 1
ATOM 803 C C . LEU A 1 95 ? -5.958 -5.054 -8.655 1.00 97.19 95 LEU A C 1
ATOM 805 O O . LEU A 1 95 ? -5.032 -5.623 -9.223 1.00 97.19 95 LEU A O 1
ATOM 809 N N . ILE A 1 96 ? -6.785 -4.217 -9.290 1.00 98.00 96 ILE A N 1
ATOM 810 C CA . ILE A 1 96 ? -6.635 -3.866 -10.712 1.00 98.00 96 ILE A CA 1
ATOM 811 C C . ILE A 1 96 ? -5.291 -3.168 -10.953 1.00 98.00 96 ILE A C 1
ATOM 813 O O . ILE A 1 96 ? -4.580 -3.526 -11.889 1.00 98.00 96 ILE A O 1
ATOM 817 N N . LEU A 1 97 ? -4.909 -2.218 -10.094 1.00 98.19 97 LEU A N 1
ATOM 818 C CA . LEU A 1 97 ? -3.615 -1.539 -10.187 1.00 98.19 97 LEU A CA 1
ATOM 819 C C . LEU A 1 97 ? -2.443 -2.525 -10.016 1.00 98.19 97 LEU A C 1
ATOM 821 O O . LEU A 1 97 ? -1.515 -2.508 -10.812 1.00 98.19 97 LEU A O 1
ATOM 825 N N . PHE A 1 98 ? -2.495 -3.464 -9.071 1.00 98.31 98 PHE A N 1
ATOM 826 C CA . PHE A 1 98 ? -1.469 -4.506 -8.960 1.00 98.31 98 PHE A CA 1
ATOM 827 C C . PHE A 1 98 ? -1.439 -5.420 -10.195 1.00 98.31 98 PHE A C 1
ATOM 829 O O . PHE A 1 98 ? -0.368 -5.772 -10.670 1.00 98.31 98 PHE A O 1
ATOM 836 N N . ILE A 1 99 ? -2.575 -5.766 -10.801 1.00 98.31 99 ILE A N 1
ATOM 837 C CA . ILE A 1 99 ? -2.558 -6.539 -12.056 1.00 98.31 99 ILE A CA 1
ATOM 838 C C . ILE A 1 99 ? -1.851 -5.753 -13.171 1.00 98.31 99 ILE A C 1
ATOM 840 O O . ILE A 1 99 ? -0.988 -6.305 -13.853 1.00 98.31 99 ILE A O 1
ATOM 844 N N . ILE A 1 100 ? -2.156 -4.460 -13.320 1.00 98.19 100 ILE A N 1
ATOM 845 C CA . ILE A 1 100 ? -1.468 -3.583 -14.278 1.00 98.19 100 ILE A CA 1
ATOM 846 C C . ILE A 1 100 ? 0.033 -3.534 -13.966 1.00 98.19 100 ILE A C 1
ATOM 848 O O . ILE A 1 100 ? 0.846 -3.738 -14.862 1.00 98.19 100 ILE A O 1
ATOM 852 N N . GLY A 1 101 ? 0.416 -3.340 -12.703 1.00 97.56 101 GLY A N 1
ATOM 853 C CA . GLY A 1 101 ? 1.816 -3.333 -12.287 1.00 97.56 101 GLY A CA 1
ATOM 854 C C . GLY A 1 101 ? 2.550 -4.646 -12.583 1.00 97.56 101 GLY A C 1
ATOM 855 O O . GLY A 1 101 ? 3.669 -4.635 -13.085 1.00 97.56 101 GLY A O 1
ATOM 856 N N . ALA A 1 102 ? 1.905 -5.794 -12.380 1.00 97.81 102 ALA A N 1
ATOM 857 C CA . ALA A 1 102 ? 2.478 -7.089 -12.740 1.00 97.81 102 ALA A CA 1
ATOM 858 C C . ALA A 1 102 ? 2.729 -7.212 -14.255 1.00 97.81 102 ALA A C 1
ATOM 860 O O . ALA A 1 102 ? 3.778 -7.708 -14.663 1.00 97.81 102 ALA A O 1
ATOM 861 N N . ILE A 1 103 ? 1.815 -6.711 -15.094 1.00 97.94 103 ILE A N 1
ATOM 862 C CA . ILE A 1 103 ? 2.013 -6.659 -16.553 1.00 97.94 103 ILE A CA 1
ATOM 863 C C . ILE A 1 103 ? 3.206 -5.756 -16.899 1.00 97.94 103 ILE A C 1
ATOM 865 O O . ILE A 1 103 ? 4.068 -6.148 -17.686 1.00 97.94 103 ILE A O 1
ATOM 869 N N . LEU A 1 104 ? 3.303 -4.577 -16.276 1.00 97.00 104 LEU A N 1
ATOM 870 C CA . LEU A 1 104 ? 4.432 -3.661 -16.461 1.00 97.00 104 LEU A CA 1
ATOM 871 C C . LEU A 1 104 ? 5.768 -4.279 -16.030 1.00 97.00 104 LEU A C 1
ATOM 873 O O . LEU A 1 104 ? 6.791 -4.029 -16.668 1.00 97.00 104 LEU A O 1
ATOM 877 N N . LEU A 1 105 ? 5.775 -5.100 -14.979 1.00 96.44 105 LEU A N 1
ATOM 878 C CA . LEU A 1 105 ? 6.956 -5.851 -14.561 1.00 96.44 105 LEU A CA 1
ATOM 879 C C . LEU A 1 105 ? 7.382 -6.859 -15.633 1.00 96.44 105 LEU A C 1
ATOM 881 O O . LEU A 1 105 ? 8.553 -6.899 -15.999 1.00 96.44 105 LEU A O 1
ATOM 885 N N . ILE A 1 106 ? 6.439 -7.633 -16.179 1.00 97.00 106 ILE A N 1
ATOM 886 C CA . ILE A 1 106 ? 6.719 -8.611 -17.243 1.00 97.00 106 ILE A CA 1
ATOM 887 C C . ILE A 1 106 ? 7.308 -7.913 -18.475 1.00 97.00 106 ILE A C 1
ATOM 889 O O . ILE A 1 106 ? 8.309 -8.375 -19.020 1.00 97.00 106 ILE A O 1
ATOM 893 N N . ILE A 1 107 ? 6.744 -6.771 -18.882 1.00 96.19 107 ILE A N 1
ATOM 894 C CA . ILE A 1 107 ? 7.268 -5.975 -20.003 1.00 96.19 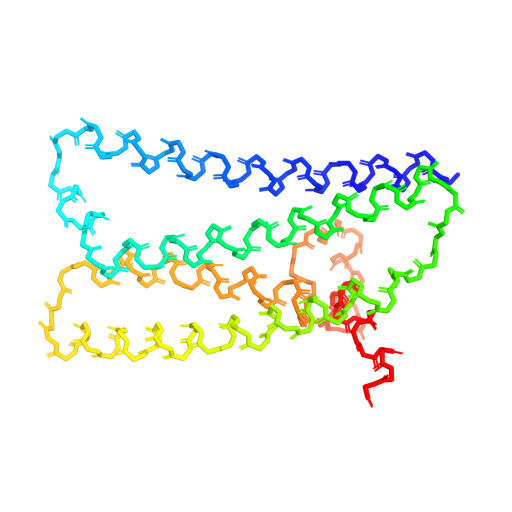107 ILE A CA 1
ATOM 895 C C . ILE A 1 107 ? 8.715 -5.543 -19.736 1.00 96.19 107 ILE A C 1
ATOM 897 O O . ILE A 1 107 ? 9.564 -5.658 -20.622 1.00 96.19 107 ILE A O 1
ATOM 901 N N . GLN A 1 108 ? 9.024 -5.078 -18.523 1.00 95.38 108 GLN A N 1
ATOM 902 C CA . GLN A 1 108 ? 10.387 -4.688 -18.150 1.00 95.38 108 GLN A CA 1
ATOM 903 C C . GLN A 1 108 ? 11.367 -5.866 -18.186 1.00 95.38 108 GLN A C 1
ATOM 905 O O . GLN A 1 108 ? 12.485 -5.690 -18.668 1.00 95.38 108 GLN A O 1
ATOM 910 N N . VAL A 1 109 ? 10.948 -7.056 -17.734 1.00 94.94 109 VAL A N 1
ATOM 911 C CA . VAL A 1 109 ? 11.764 -8.283 -17.799 1.00 94.94 109 VAL A CA 1
ATOM 912 C C . VAL A 1 109 ? 12.087 -8.630 -19.251 1.00 94.94 109 VAL A C 1
ATOM 914 O O . VAL A 1 109 ? 13.248 -8.825 -19.593 1.00 94.94 109 VAL A O 1
ATOM 917 N N . VAL A 1 110 ? 11.071 -8.665 -20.118 1.00 95.81 110 VAL A N 1
ATOM 918 C CA . VAL A 1 110 ? 11.234 -9.050 -21.531 1.00 95.81 110 VAL A CA 1
ATOM 919 C C . VAL A 1 110 ? 12.053 -8.019 -22.313 1.00 95.81 110 VAL A C 1
ATOM 921 O O . VAL A 1 110 ? 12.807 -8.385 -23.208 1.00 95.81 110 VAL A O 1
ATOM 924 N N . THR A 1 111 ? 11.937 -6.734 -21.968 1.00 93.88 111 THR A N 1
ATOM 925 C CA . THR A 1 111 ? 12.673 -5.645 -22.636 1.00 93.88 111 THR A CA 1
ATOM 926 C C . THR A 1 111 ? 14.007 -5.292 -21.968 1.00 93.88 111 THR A C 1
ATOM 928 O O . THR A 1 111 ? 14.630 -4.312 -22.370 1.00 93.88 111 THR A O 1
ATOM 931 N N . LEU A 1 112 ? 14.453 -6.084 -20.979 1.00 90.62 112 LEU A N 1
ATOM 932 C CA . LEU A 1 112 ? 15.731 -5.941 -20.263 1.00 90.62 112 LEU A CA 1
ATOM 933 C C . LEU A 1 112 ? 15.982 -4.516 -19.738 1.00 90.62 112 LEU A C 1
ATOM 935 O O . LEU A 1 112 ? 17.064 -3.947 -19.886 1.00 90.62 112 LEU A O 1
ATOM 939 N N . ARG A 1 113 ? 14.951 -3.924 -19.130 1.00 88.56 113 ARG A N 1
ATOM 940 C CA . ARG A 1 113 ? 15.006 -2.561 -18.590 1.00 88.56 113 ARG A CA 1
ATOM 941 C C . ARG A 1 113 ? 15.921 -2.478 -17.374 1.00 88.56 113 ARG A C 1
ATOM 943 O O . ARG A 1 113 ? 15.867 -3.323 -16.486 1.00 88.56 113 ARG A O 1
ATOM 950 N N . THR A 1 114 ? 16.734 -1.432 -17.308 1.00 86.81 114 THR A N 1
ATOM 951 C CA . THR A 1 114 ? 17.708 -1.217 -16.228 1.00 86.81 114 THR A CA 1
ATOM 952 C C . THR A 1 114 ? 17.048 -0.689 -14.950 1.00 86.81 114 THR A C 1
ATOM 954 O O . THR A 1 114 ? 17.529 -0.951 -13.850 1.00 86.81 114 THR A O 1
ATOM 957 N N . GLU A 1 115 ? 15.894 -0.028 -15.066 1.00 85.62 115 GLU A N 1
ATOM 958 C CA . GLU A 1 115 ? 15.076 0.464 -13.953 1.00 85.62 115 GLU A CA 1
ATOM 959 C C . GLU A 1 115 ? 14.295 -0.634 -13.203 1.00 85.62 115 GLU A C 1
ATOM 961 O O . GLU A 1 115 ? 13.720 -0.360 -12.145 1.00 85.62 115 GLU A O 1
ATOM 966 N N . ILE A 1 116 ? 14.305 -1.880 -13.701 1.00 91.88 116 ILE A N 1
ATOM 967 C CA . ILE A 1 116 ? 13.494 -2.986 -13.169 1.00 91.88 116 ILE A CA 1
ATOM 968 C C . ILE A 1 116 ? 13.713 -3.224 -11.673 1.00 91.88 116 ILE A C 1
ATOM 970 O O . ILE A 1 116 ? 12.767 -3.539 -10.949 1.00 91.88 116 ILE A O 1
ATOM 974 N N . PHE A 1 117 ? 14.945 -3.048 -11.192 1.00 90.75 117 PHE A N 1
ATOM 975 C CA . PHE A 1 117 ? 15.282 -3.234 -9.785 1.00 90.75 117 PHE A CA 1
ATOM 976 C C . PHE A 1 117 ? 14.539 -2.231 -8.891 1.00 90.75 117 PHE A C 1
ATOM 978 O O . PHE A 1 117 ? 13.864 -2.629 -7.939 1.00 90.75 117 PHE A O 1
ATOM 985 N N . TRP A 1 118 ? 14.604 -0.940 -9.235 1.00 90.25 118 TRP A N 1
ATOM 986 C CA . TRP A 1 118 ? 13.925 0.130 -8.499 1.00 90.25 118 TRP A CA 1
ATOM 987 C C . TRP A 1 118 ? 12.413 -0.038 -8.536 1.00 90.25 118 TRP A C 1
ATOM 989 O O . TRP A 1 118 ? 11.763 0.005 -7.489 1.00 90.25 118 TRP A O 1
ATOM 999 N N . TYR A 1 119 ? 11.871 -0.304 -9.726 1.00 94.81 119 TYR A N 1
ATOM 1000 C CA . TYR A 1 119 ? 10.457 -0.596 -9.908 1.00 94.81 119 TYR A CA 1
ATOM 1001 C C . TYR A 1 119 ? 9.997 -1.735 -8.993 1.00 94.81 119 TYR A C 1
ATOM 1003 O O . TYR A 1 119 ? 9.052 -1.575 -8.223 1.00 94.81 119 TYR A O 1
ATOM 1011 N N . THR A 1 120 ? 10.695 -2.873 -9.045 1.00 95.44 120 THR A N 1
ATOM 1012 C CA . THR A 1 120 ? 10.328 -4.091 -8.313 1.00 95.44 120 THR A CA 1
ATOM 1013 C C . THR A 1 120 ? 10.363 -3.869 -6.807 1.00 95.44 120 THR A C 1
ATOM 1015 O O . THR A 1 120 ? 9.447 -4.296 -6.109 1.00 95.44 120 THR A O 1
ATOM 1018 N N . MET A 1 121 ? 11.378 -3.168 -6.297 1.00 94.69 121 MET A N 1
ATOM 1019 C CA . MET A 1 121 ? 11.498 -2.884 -4.867 1.00 94.69 121 MET A CA 1
ATOM 1020 C C . MET A 1 121 ? 10.311 -2.055 -4.352 1.00 94.69 121 MET A C 1
ATOM 1022 O O . MET A 1 121 ? 9.682 -2.426 -3.360 1.00 94.69 121 MET A O 1
ATOM 1026 N N . ILE A 1 122 ? 9.967 -0.966 -5.047 1.00 95.94 122 ILE A N 1
ATOM 1027 C CA . ILE A 1 122 ? 8.844 -0.090 -4.675 1.00 95.94 122 ILE A CA 1
ATOM 1028 C C . ILE A 1 122 ? 7.514 -0.837 -4.827 1.00 95.94 122 ILE A C 1
ATOM 1030 O O . ILE A 1 122 ? 6.649 -0.763 -3.957 1.00 95.94 122 ILE A O 1
ATOM 1034 N N . TYR A 1 123 ? 7.367 -1.597 -5.910 1.00 97.81 123 TYR A N 1
ATOM 1035 C CA . TYR A 1 123 ? 6.162 -2.356 -6.213 1.00 97.81 123 TYR A CA 1
ATOM 1036 C C . TYR A 1 123 ? 5.887 -3.465 -5.184 1.00 97.81 123 TYR A C 1
ATOM 1038 O O . TYR A 1 123 ? 4.761 -3.593 -4.699 1.00 97.81 123 TYR A O 1
ATOM 1046 N N . ILE A 1 124 ? 6.914 -4.226 -4.781 1.00 97.38 124 ILE A N 1
ATOM 1047 C CA . ILE A 1 124 ? 6.805 -5.217 -3.699 1.00 97.38 124 ILE A CA 1
ATOM 1048 C C . ILE A 1 124 ? 6.440 -4.528 -2.387 1.00 97.38 124 ILE A C 1
ATOM 1050 O O . ILE A 1 124 ? 5.594 -5.031 -1.650 1.00 97.38 124 ILE A O 1
ATOM 1054 N N . PHE A 1 125 ? 7.035 -3.372 -2.094 1.00 96.12 125 PHE A N 1
AT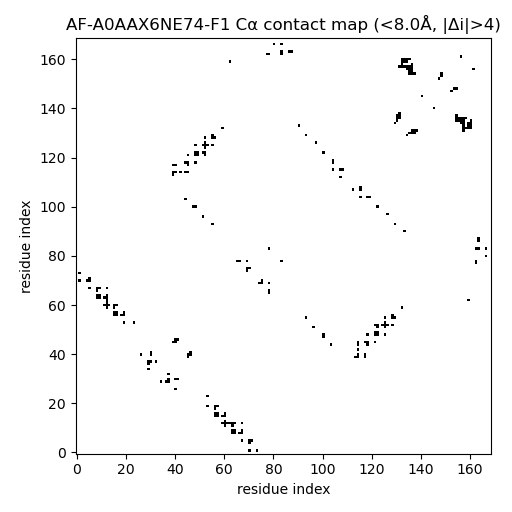OM 1055 C CA . PHE A 1 125 ? 6.718 -2.650 -0.869 1.00 96.12 125 PHE A CA 1
ATOM 1056 C C . PHE A 1 125 ? 5.260 -2.161 -0.849 1.00 96.12 125 PHE A C 1
ATOM 1058 O O . PHE A 1 125 ? 4.556 -2.375 0.139 1.00 96.12 125 PHE A O 1
ATOM 1065 N N . ALA A 1 126 ? 4.753 -1.640 -1.970 1.00 97.44 126 ALA A N 1
ATOM 1066 C CA . ALA A 1 126 ? 3.338 -1.299 -2.121 1.00 97.44 126 ALA A CA 1
ATOM 1067 C C . ALA A 1 126 ? 2.429 -2.521 -1.918 1.00 97.44 126 ALA A C 1
ATOM 1069 O O . ALA A 1 126 ? 1.390 -2.425 -1.261 1.00 97.44 126 ALA A O 1
ATOM 1070 N N . LEU A 1 127 ? 2.821 -3.684 -2.452 1.00 97.31 127 LEU A N 1
ATOM 1071 C CA . LEU A 1 127 ? 2.076 -4.934 -2.298 1.00 97.31 127 LEU A CA 1
ATOM 1072 C C . LEU A 1 127 ? 2.038 -5.393 -0.837 1.00 97.31 127 LEU A C 1
ATOM 1074 O O . LEU A 1 127 ? 0.981 -5.805 -0.356 1.00 97.31 127 LEU A O 1
ATOM 1078 N N . ILE A 1 128 ? 3.162 -5.294 -0.123 1.00 94.81 128 ILE A N 1
ATOM 1079 C CA . ILE A 1 128 ? 3.238 -5.596 1.310 1.00 94.81 128 ILE A CA 1
ATOM 1080 C C . ILE A 1 128 ? 2.264 -4.709 2.082 1.00 94.81 128 ILE A C 1
ATOM 1082 O O . ILE A 1 128 ? 1.478 -5.236 2.869 1.00 94.81 128 ILE A O 1
ATOM 1086 N N . GLU A 1 129 ? 2.244 -3.400 1.823 1.00 95.19 129 GLU A N 1
ATOM 1087 C CA . GLU A 1 129 ? 1.302 -2.492 2.483 1.00 95.19 129 GLU A CA 1
ATOM 1088 C C . GLU A 1 129 ? -0.153 -2.800 2.111 1.00 95.19 129 GLU A C 1
ATOM 1090 O O . GLU A 1 129 ? -1.033 -2.862 2.971 1.00 95.19 129 GLU A O 1
ATOM 1095 N N . TYR A 1 130 ? -0.436 -3.114 0.848 1.00 96.38 130 TYR A N 1
ATOM 1096 C CA . TYR A 1 130 ? -1.780 -3.504 0.431 1.00 96.38 130 TYR A CA 1
ATOM 1097 C C . TYR A 1 130 ? -2.266 -4.760 1.167 1.00 96.38 130 TYR A C 1
ATOM 1099 O O . TYR A 1 130 ? -3.387 -4.793 1.689 1.00 96.38 130 TYR A O 1
ATOM 1107 N N . VAL A 1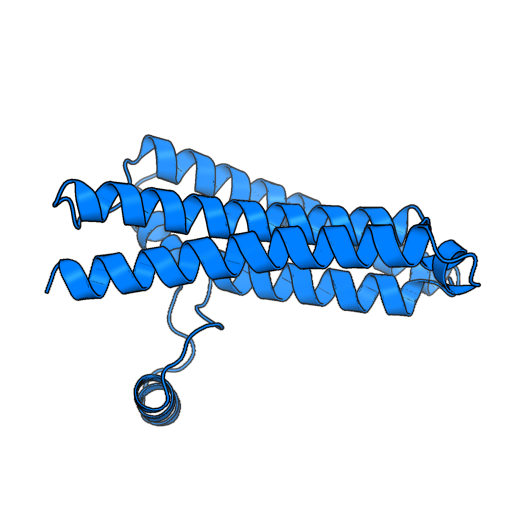 131 ? -1.413 -5.782 1.265 1.00 93.44 131 VAL A N 1
ATOM 1108 C CA . VAL A 1 131 ? -1.694 -6.998 2.037 1.00 93.44 131 VAL A CA 1
ATOM 1109 C C . VAL A 1 131 ? -1.886 -6.661 3.514 1.00 93.44 131 VAL A C 1
ATOM 1111 O O . VAL A 1 131 ? -2.858 -7.132 4.118 1.00 93.44 131 VAL A O 1
ATOM 1114 N N . ASN A 1 132 ? -1.019 -5.804 4.058 1.00 92.31 132 ASN A N 1
ATOM 1115 C CA . ASN A 1 132 ? -1.042 -5.339 5.439 1.00 92.31 132 ASN A CA 1
ATOM 1116 C C . ASN A 1 132 ? -2.396 -4.704 5.821 1.00 92.31 132 ASN A C 1
ATOM 1118 O O . ASN A 1 132 ? -2.968 -4.962 6.887 1.00 92.31 132 ASN A O 1
ATOM 1122 N N . TYR A 1 133 ? -2.953 -3.902 4.913 1.00 90.44 133 TYR A N 1
ATOM 1123 C CA . TYR A 1 133 ? -4.216 -3.206 5.127 1.00 90.44 133 TYR A CA 1
ATOM 1124 C C . TYR A 1 133 ? -5.446 -4.048 4.831 1.00 90.44 133 TYR A C 1
ATOM 1126 O O . TYR A 1 133 ? -6.383 -4.044 5.630 1.00 90.44 133 TYR A O 1
ATOM 1134 N N . PHE A 1 134 ? -5.480 -4.779 3.720 1.00 92.12 134 PHE A N 1
ATOM 1135 C CA . PHE A 1 134 ? -6.723 -5.371 3.216 1.00 92.12 134 PHE A CA 1
ATOM 1136 C C . PHE A 1 134 ? -6.900 -6.860 3.520 1.00 92.12 134 PHE A C 1
ATOM 1138 O O . PHE A 1 134 ? -8.003 -7.382 3.316 1.00 92.12 134 PHE A O 1
ATOM 1145 N N . TYR A 1 135 ? -5.862 -7.536 4.026 1.00 89.56 135 TYR A N 1
ATOM 1146 C CA . TYR A 1 135 ? -5.895 -8.979 4.276 1.00 89.56 135 TYR A CA 1
ATOM 1147 C C . TYR A 1 135 ? -5.327 -9.348 5.647 1.00 89.56 135 TYR A C 1
ATOM 1149 O O . TYR A 1 135 ? -6.071 -9.796 6.521 1.00 89.56 135 TYR A O 1
ATOM 1157 N N . ILE A 1 136 ? -4.029 -9.147 5.863 1.00 87.06 136 ILE A N 1
ATOM 1158 C CA . ILE A 1 136 ? -3.267 -9.696 6.991 1.00 87.06 136 ILE A CA 1
ATOM 1159 C C . ILE A 1 136 ? -2.574 -8.558 7.720 1.00 87.06 136 ILE A C 1
ATOM 1161 O O . ILE A 1 136 ? -1.974 -7.727 7.075 1.00 87.06 136 ILE A O 1
ATOM 1165 N N . ARG A 1 137 ? -2.575 -8.530 9.053 1.00 81.94 137 ARG A N 1
ATOM 1166 C CA . ARG A 1 137 ? -1.758 -7.565 9.803 1.00 81.94 137 ARG A CA 1
ATOM 1167 C C . ARG A 1 137 ? -0.297 -8.026 9.810 1.00 81.94 137 ARG A C 1
ATOM 1169 O O . ARG A 1 137 ? 0.033 -8.954 10.548 1.00 81.94 137 ARG A O 1
ATOM 1176 N N . LEU A 1 138 ? 0.547 -7.371 9.016 1.00 75.75 138 LEU A N 1
ATOM 1177 C CA . LEU A 1 138 ? 1.999 -7.578 8.987 1.00 75.75 138 LEU A CA 1
ATOM 1178 C C . LEU A 1 138 ? 2.716 -6.595 9.921 1.00 75.75 138 LEU A C 1
ATOM 1180 O O . LEU A 1 138 ? 3.641 -6.982 10.633 1.00 75.75 138 LEU A O 1
ATOM 1184 N N . SER A 1 139 ? 2.258 -5.341 9.978 1.00 67.62 139 SER A N 1
ATOM 1185 C CA . SER A 1 139 ? 2.888 -4.307 10.796 1.00 67.62 139 SER A CA 1
ATOM 1186 C C . SER A 1 139 ? 2.356 -4.265 12.240 1.00 67.62 139 SER A C 1
ATOM 1188 O O . SER A 1 139 ? 1.210 -4.622 12.555 1.00 67.62 139 SER A O 1
ATOM 1190 N N . TYR A 1 140 ? 3.211 -3.790 13.153 1.00 56.06 140 TYR A N 1
ATOM 1191 C CA . TYR A 1 140 ? 2.905 -3.532 14.568 1.00 56.06 140 TYR A CA 1
ATOM 1192 C C . TYR A 1 140 ? 2.676 -4.751 15.465 1.00 56.06 140 TYR A C 1
ATOM 1194 O O . TYR A 1 140 ? 1.858 -4.650 16.379 1.00 56.06 140 TYR A O 1
ATOM 1202 N N . LEU A 1 141 ? 3.354 -5.879 15.255 1.00 59.25 141 LEU A N 1
ATOM 1203 C CA . LEU A 1 141 ? 3.417 -6.913 16.293 1.00 59.25 141 LEU A CA 1
ATOM 1204 C C . LEU A 1 141 ? 4.245 -6.367 17.468 1.00 59.25 141 LEU A C 1
ATOM 1206 O O . LEU A 1 141 ? 5.445 -6.143 17.327 1.00 59.25 141 LEU A O 1
ATOM 1210 N N . SER A 1 142 ? 3.626 -6.123 18.628 1.00 59.69 142 SER A N 1
ATOM 1211 C CA . SER A 1 142 ? 4.410 -5.943 19.858 1.00 59.69 142 SER A CA 1
ATOM 1212 C C . SER A 1 142 ? 5.254 -7.205 20.130 1.00 59.69 142 SER A C 1
ATOM 1214 O O . SER A 1 142 ? 4.890 -8.286 19.666 1.00 59.69 142 SER A O 1
ATOM 1216 N N . PRO A 1 143 ? 6.356 -7.134 20.897 1.00 57.22 143 PRO A N 1
ATOM 1217 C CA . PRO A 1 143 ? 7.136 -8.325 21.259 1.00 57.22 143 PRO A CA 1
ATOM 1218 C C . PRO A 1 143 ? 6.289 -9.436 21.911 1.00 57.22 143 PRO A C 1
ATOM 1220 O O . PRO A 1 143 ? 6.556 -10.622 21.720 1.00 57.22 143 PRO A O 1
ATOM 1223 N N . GLU A 1 144 ? 5.232 -9.048 22.628 1.00 58.12 144 GLU A N 1
ATOM 1224 C CA . GLU A 1 144 ? 4.228 -9.935 23.228 1.00 58.12 144 GLU A CA 1
ATOM 1225 C C . GLU A 1 144 ? 3.287 -10.523 22.160 1.00 58.12 144 GLU A C 1
ATOM 1227 O O . GLU A 1 144 ? 3.117 -11.740 22.101 1.00 58.12 144 GLU A O 1
ATOM 1232 N N . GLU A 1 145 ? 2.761 -9.698 21.241 1.00 58.50 145 GLU A N 1
ATOM 1233 C CA . GLU A 1 145 ? 1.967 -10.158 20.087 1.00 58.50 145 GLU A CA 1
ATOM 1234 C C . GLU A 1 145 ? 2.801 -11.077 19.165 1.00 58.50 145 GLU A C 1
ATOM 1236 O O . GLU A 1 145 ? 2.250 -11.982 18.543 1.00 58.50 145 GLU A O 1
ATOM 1241 N N . MET A 1 146 ? 4.128 -10.897 19.108 1.00 59.72 146 MET A N 1
ATOM 1242 C CA . MET A 1 146 ? 5.076 -11.724 18.353 1.00 59.72 146 MET A CA 1
ATOM 1243 C C . MET A 1 146 ? 5.414 -13.053 19.059 1.00 59.72 146 MET A C 1
ATOM 1245 O O . MET A 1 146 ? 5.730 -14.045 18.395 1.00 59.72 146 MET A O 1
ATOM 1249 N N . LYS A 1 147 ? 5.333 -13.108 20.398 1.00 59.47 147 LYS A N 1
ATOM 1250 C CA . LYS A 1 147 ? 5.359 -14.370 21.160 1.00 59.47 147 LYS A CA 1
ATOM 1251 C C . LYS A 1 147 ? 4.067 -15.160 20.944 1.00 59.47 147 LYS A C 1
ATOM 1253 O O . LYS A 1 147 ? 4.145 -16.337 20.610 1.00 59.47 147 LYS A O 1
ATOM 1258 N N . GLU A 1 148 ? 2.903 -14.509 21.007 1.00 58.03 148 GLU A N 1
ATOM 1259 C CA . GLU A 1 148 ? 1.615 -15.145 20.675 1.00 58.03 148 GLU A CA 1
ATOM 1260 C C . GLU A 1 148 ? 1.540 -15.613 19.208 1.00 58.03 148 GLU A C 1
ATOM 1262 O O . GLU A 1 148 ? 0.968 -16.665 18.920 1.00 58.03 148 GLU A O 1
ATOM 1267 N N . PHE A 1 149 ? 2.123 -14.843 18.279 1.00 60.12 149 PHE A N 1
ATOM 1268 C CA . PHE A 1 149 ? 2.232 -15.183 16.854 1.00 60.12 149 PHE A CA 1
ATOM 1269 C C . PHE A 1 149 ? 2.994 -16.494 16.635 1.00 60.12 149 PHE A C 1
ATOM 1271 O O . PHE A 1 149 ? 2.539 -17.341 15.869 1.00 60.12 149 PHE A O 1
ATOM 1278 N N . ARG A 1 150 ? 4.114 -16.675 17.350 1.00 58.62 150 ARG A N 1
ATOM 1279 C CA . ARG A 1 150 ? 4.923 -17.902 17.307 1.00 58.62 150 ARG A CA 1
ATOM 1280 C C . ARG A 1 150 ? 4.270 -19.084 18.008 1.00 58.62 150 ARG A C 1
ATOM 1282 O O . ARG A 1 150 ? 4.538 -20.214 17.626 1.00 58.62 150 ARG A O 1
ATOM 1289 N N . GLN A 1 151 ? 3.454 -18.834 19.029 1.00 60.62 151 GLN A N 1
ATOM 1290 C CA . GLN A 1 151 ? 2.962 -19.911 19.877 1.00 60.62 151 GLN A CA 1
ATOM 1291 C C . GLN A 1 151 ? 1.715 -20.613 19.330 1.00 60.62 151 GLN A C 1
ATOM 1293 O O . GLN A 1 151 ? 1.654 -21.821 19.518 1.00 60.62 151 GLN A O 1
ATOM 1298 N N . LEU A 1 152 ? 0.741 -19.957 18.663 1.00 51.81 152 LEU A N 1
ATOM 1299 C CA . LEU A 1 152 ? -0.527 -20.670 18.373 1.00 51.81 152 LEU A CA 1
ATOM 1300 C C . LEU A 1 152 ? -1.363 -20.354 17.101 1.00 51.81 152 LEU A C 1
ATOM 1302 O O . LEU A 1 152 ? -2.243 -21.168 16.832 1.00 51.81 152 LEU A O 1
ATOM 1306 N N . LYS A 1 153 ? -1.230 -19.257 16.319 1.00 55.06 153 LYS A N 1
ATOM 1307 C CA . LYS A 1 153 ? -2.304 -18.909 15.322 1.00 55.06 153 LYS A CA 1
ATOM 1308 C C . LYS A 1 153 ? -1.938 -18.184 14.004 1.00 55.06 153 LYS A C 1
ATOM 1310 O O . LYS A 1 153 ? -2.833 -17.604 13.390 1.00 55.06 153 LYS A O 1
ATOM 1315 N N . GLY A 1 154 ? -0.689 -18.207 13.531 1.00 64.12 154 GLY A N 1
ATOM 1316 C CA . GLY A 1 154 ? -0.332 -17.668 12.203 1.00 64.12 154 GLY A CA 1
ATOM 1317 C C . GLY A 1 154 ? -0.720 -16.193 11.960 1.00 64.12 154 GLY A C 1
ATOM 1318 O O . GLY A 1 154 ? -0.866 -15.396 12.891 1.00 64.12 154 GLY A O 1
ATOM 1319 N N . PHE A 1 155 ? -0.873 -15.808 10.688 1.00 68.62 155 PHE A N 1
ATOM 1320 C CA . PHE A 1 155 ? -1.207 -14.442 10.270 1.00 68.62 155 PHE A CA 1
ATOM 1321 C C . PHE A 1 155 ? -2.647 -14.045 10.647 1.00 68.62 155 PHE A C 1
ATOM 1323 O O . PHE A 1 155 ? -3.623 -14.601 10.144 1.00 68.62 155 PHE A O 1
ATOM 1330 N N . LYS A 1 156 ? -2.801 -13.039 11.521 1.00 78.94 156 LYS A N 1
ATOM 1331 C CA . LYS A 1 156 ? -4.117 -12.504 11.918 1.00 78.94 156 LYS A CA 1
ATOM 1332 C C . LYS A 1 156 ? -4.641 -11.543 10.844 1.00 78.94 156 LYS A C 1
ATOM 1334 O O . LYS A 1 156 ? -3.905 -10.677 10.377 1.00 78.94 156 LYS A O 1
ATOM 1339 N N . ALA A 1 157 ? -5.935 -11.626 10.524 1.00 80.88 157 ALA A N 1
ATOM 1340 C CA . ALA A 1 157 ? -6.572 -10.666 9.622 1.00 80.88 157 ALA A CA 1
ATOM 1341 C C . ALA A 1 157 ? -6.423 -9.222 10.135 1.00 80.88 157 ALA A C 1
ATOM 1343 O O . ALA A 1 157 ? -6.556 -8.973 11.345 1.00 80.88 157 ALA A O 1
ATOM 1344 N N . SER A 1 158 ? -6.164 -8.283 9.221 1.00 85.75 158 SER A N 1
ATOM 1345 C CA . SER A 1 158 ? -6.057 -6.860 9.553 1.00 85.75 158 SER A CA 1
ATOM 1346 C C . SER A 1 158 ? -7.378 -6.326 10.123 1.00 85.75 158 SER A C 1
ATOM 1348 O O . SER A 1 158 ? -8.445 -6.935 9.982 1.00 85.75 158 SER A O 1
ATOM 1350 N N . LYS A 1 159 ? -7.334 -5.173 10.803 1.00 87.56 159 LYS A N 1
ATOM 1351 C CA . LYS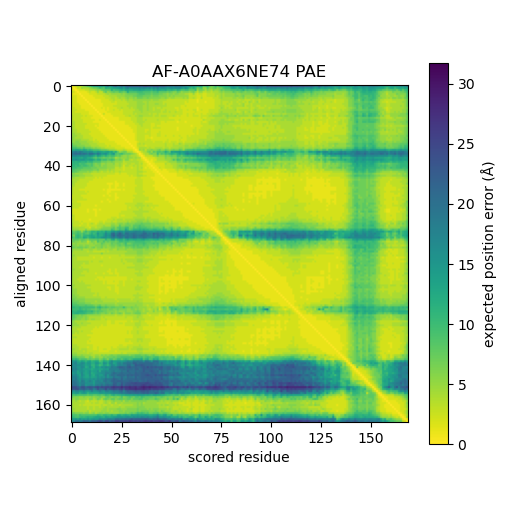 A 1 159 ? -8.555 -4.601 11.386 1.00 87.56 159 LYS A CA 1
ATOM 1352 C C . LYS A 1 159 ? -9.564 -4.208 10.301 1.00 87.56 159 LYS A C 1
ATOM 1354 O O . LYS A 1 159 ? -10.742 -4.521 10.445 1.00 87.56 159 LYS A O 1
ATOM 1359 N N . LEU A 1 160 ? -9.090 -3.611 9.208 1.00 89.44 160 LEU A N 1
ATOM 1360 C CA . LEU A 1 160 ? -9.918 -3.284 8.053 1.00 89.44 160 LEU A CA 1
ATOM 1361 C C . LEU A 1 160 ? -10.455 -4.549 7.368 1.00 89.44 160 LEU A C 1
ATOM 1363 O O . LEU A 1 160 ? -11.643 -4.607 7.076 1.00 89.44 160 LEU A O 1
ATOM 1367 N N . ALA A 1 161 ? -9.639 -5.595 7.195 1.00 88.94 161 ALA A N 1
ATOM 1368 C CA . ALA A 1 161 ? -10.084 -6.860 6.604 1.00 88.94 161 ALA A CA 1
ATOM 1369 C C . ALA A 1 161 ? -11.233 -7.505 7.396 1.00 88.94 161 ALA A C 1
ATOM 1371 O O . ALA A 1 161 ? -12.187 -8.010 6.807 1.00 88.94 161 ALA A O 1
ATOM 1372 N N . LYS A 1 162 ? -11.170 -7.455 8.733 1.00 88.56 162 LYS A N 1
ATOM 1373 C CA . LYS A 1 162 ? -12.256 -7.931 9.603 1.00 88.56 162 LYS A CA 1
ATOM 1374 C C . LYS A 1 162 ? -13.523 -7.092 9.450 1.00 88.56 162 LYS A C 1
ATOM 1376 O O . LYS A 1 162 ? -14.598 -7.657 9.303 1.00 88.56 162 LYS A O 1
ATOM 1381 N N . GLU A 1 163 ? -13.398 -5.764 9.451 1.00 88.56 163 GLU A N 1
ATOM 1382 C CA . GLU A 1 163 ? -14.554 -4.873 9.271 1.00 88.56 163 GLU A CA 1
ATOM 1383 C C . GLU A 1 163 ? -15.203 -5.058 7.885 1.00 88.56 163 GLU A C 1
ATOM 1385 O O . GLU A 1 163 ? -16.426 -5.072 7.794 1.00 88.56 163 GLU A O 1
ATOM 1390 N N . LEU A 1 164 ? -14.410 -5.293 6.833 1.00 89.00 164 LEU A N 1
ATOM 1391 C CA . LEU A 1 164 ? -14.905 -5.596 5.485 1.00 89.00 164 LEU A CA 1
ATOM 1392 C C . LEU A 1 164 ? -15.585 -6.965 5.380 1.00 89.00 164 LEU A C 1
ATOM 1394 O O . LEU A 1 164 ? -16.560 -7.089 4.650 1.00 89.00 164 LEU A O 1
ATOM 1398 N N . LYS A 1 165 ? -15.097 -7.992 6.088 1.00 86.88 165 LYS A N 1
ATOM 1399 C CA . LYS A 1 165 ? -15.722 -9.327 6.087 1.00 86.88 165 LYS A CA 1
ATOM 1400 C C . LYS A 1 165 ? -17.128 -9.298 6.682 1.00 86.88 165 LYS A C 1
ATOM 1402 O O . LYS A 1 165 ? -17.999 -10.044 6.248 1.00 86.88 165 LYS A O 1
ATOM 1407 N N . ASP A 1 166 ? -17.331 -8.447 7.679 1.00 82.62 166 ASP A N 1
ATOM 1408 C CA . ASP A 1 166 ? -18.612 -8.341 8.360 1.00 82.62 166 ASP A CA 1
ATOM 1409 C C . ASP A 1 166 ? -19.600 -7.396 7.653 1.00 82.62 166 ASP A C 1
ATOM 1411 O O . ASP A 1 166 ? -20.746 -7.271 8.092 1.00 82.62 166 ASP A O 1
ATOM 1415 N N . LEU A 1 167 ? -19.160 -6.714 6.590 1.00 81.94 167 LEU A N 1
ATOM 1416 C CA . LEU A 1 167 ? -20.025 -5.934 5.719 1.00 81.94 167 LEU A CA 1
ATOM 1417 C C . LEU A 1 167 ? -20.866 -6.917 4.897 1.00 81.94 167 LEU A C 1
ATOM 1419 O O . LEU A 1 167 ? -20.342 -7.620 4.034 1.00 81.94 167 LEU A O 1
ATOM 1423 N N . LYS A 1 168 ? -22.173 -6.971 5.165 1.00 61.66 168 LYS A N 1
ATOM 1424 C CA . LYS A 1 168 ? -23.121 -7.678 4.296 1.00 61.66 168 LYS A CA 1
ATOM 1425 C C . LYS A 1 168 ? -23.210 -6.887 2.986 1.00 61.66 168 LYS A C 1
ATOM 1427 O O . LYS A 1 168 ? -23.809 -5.812 2.969 1.00 61.66 168 LYS A O 1
ATOM 1432 N N . LEU A 1 169 ? -22.504 -7.356 1.959 1.00 56.94 169 LEU A N 1
ATOM 1433 C CA . LEU A 1 169 ? -22.574 -6.831 0.593 1.00 56.94 169 LEU A CA 1
ATOM 1434 C C . LEU A 1 169 ? -23.819 -7.354 -0.115 1.00 56.94 169 LEU A C 1
ATOM 1436 O O . LEU A 1 169 ? -24.143 -8.542 0.099 1.00 56.94 169 LEU A O 1
#

Organism: Priestia aryabhattai (NCBI:txid412384)

Radius of gyration: 18.12 Å; Cα contacts (8 Å, |Δi|>4): 145; chains: 1; bounding box: 46×38×51 Å

pLDDT: mean 87.09, std 11.64, range [51.81, 98.31]

Mean predicted aligned error: 6.18 Å

Nearest PDB structures (foldseek):
  2cmr-assembly1_A  TM=4.388E-01  e=9.952E+00  Human immuno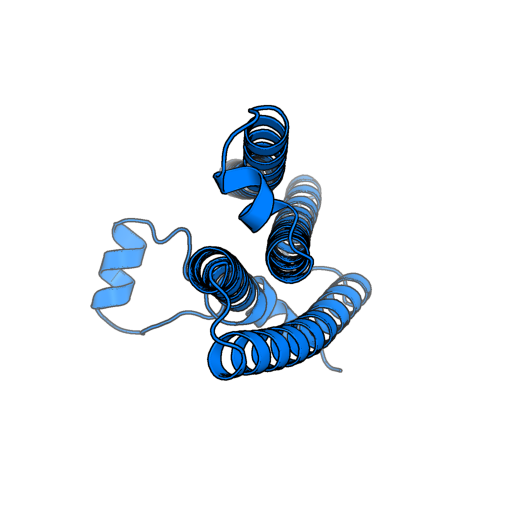deficiency virus 1